Protein AF-A0A382P9T2-F1 (afdb_monomer)

Radius of gyration: 14.07 Å; Cα contacts (8 Å, |Δi|>4): 170; chains: 1; bounding box: 43×23×35 Å

Secondary structure (DSSP, 8-state):
-EEEEE-SS-HHHHHHHTHHHHTSTT-EEEEEEE-BTTB-HHHHHHHHHHHHHHHTEEEEETTTTEE---GGGGTT-SEEEEEEEETTSPPPTTGGG--TT--GGG------

Structure (mmCIF, N/CA/C/O backbone):
data_AF-A0A382P9T2-F1
#
_entry.id   AF-A0A382P9T2-F1
#
loop_
_atom_site.group_PDB
_atom_site.id
_atom_site.type_symbol
_atom_site.label_atom_id
_atom_site.label_alt_id
_atom_site.label_comp_id
_atom_site.label_asym_id
_atom_site.label_entity_id
_atom_site.label_seq_id
_atom_site.pdbx_PDB_ins_code
_atom_site.Cartn_x
_atom_site.Cartn_y
_atom_site.Cartn_z
_atom_site.occupancy
_atom_site.B_iso_or_equiv
_atom_site.auth_seq_id
_atom_site.auth_comp_id
_atom_site.auth_asym_id
_atom_site.auth_atom_id
_atom_site.pdbx_PDB_model_num
ATOM 1 N N . ASP A 1 1 ? -14.445 8.584 3.574 1.00 84.31 1 ASP A N 1
ATOM 2 C CA . ASP A 1 1 ? -13.707 9.397 2.582 1.00 84.31 1 ASP A CA 1
ATOM 3 C C . ASP A 1 1 ? -12.806 8.521 1.730 1.00 84.31 1 ASP A C 1
ATOM 5 O O . ASP A 1 1 ? -12.325 7.506 2.222 1.00 84.31 1 ASP A O 1
ATOM 9 N N . LEU A 1 2 ? -12.580 8.903 0.473 1.00 90.88 2 LEU A N 1
ATOM 10 C CA . LEU A 1 2 ? -11.547 8.309 -0.378 1.00 90.88 2 LEU A CA 1
ATOM 11 C C . LEU A 1 2 ? -10.451 9.350 -0.610 1.00 90.88 2 LEU A C 1
ATOM 13 O O . LEU A 1 2 ? -10.740 10.455 -1.064 1.00 90.88 2 LEU A O 1
ATOM 17 N N . VAL A 1 3 ? -9.206 8.991 -0.307 1.00 94.12 3 VAL A N 1
ATOM 18 C CA . VAL A 1 3 ? -8.024 9.833 -0.515 1.00 94.12 3 VAL A CA 1
ATOM 19 C C . VAL A 1 3 ? -7.166 9.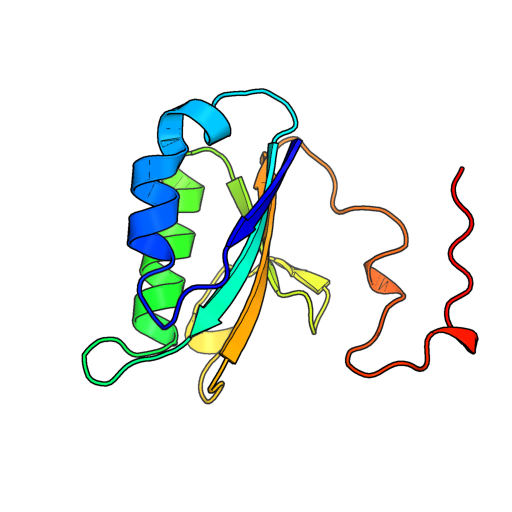206 -1.609 1.00 94.12 3 VAL A C 1
ATOM 21 O O . VAL A 1 3 ? -6.763 8.054 -1.475 1.00 94.12 3 VAL A O 1
ATOM 24 N N . LYS A 1 4 ? -6.873 9.950 -2.681 1.00 96.00 4 LYS A N 1
ATOM 25 C CA . LYS A 1 4 ? -5.880 9.543 -3.686 1.00 96.00 4 LYS A CA 1
ATOM 26 C C . LYS A 1 4 ? -4.524 10.150 -3.332 1.00 96.00 4 LYS A C 1
ATOM 28 O O . LYS A 1 4 ? -4.432 11.359 -3.138 1.00 96.00 4 LYS A O 1
ATOM 33 N N . ILE A 1 5 ? -3.497 9.312 -3.266 1.00 96.00 5 ILE A N 1
ATOM 34 C CA . ILE A 1 5 ? -2.097 9.699 -3.106 1.00 96.00 5 ILE A CA 1
ATOM 35 C C . ILE A 1 5 ? -1.390 9.346 -4.410 1.00 96.00 5 ILE A C 1
ATOM 37 O O . ILE A 1 5 ? -1.394 8.194 -4.834 1.00 96.00 5 ILE A O 1
ATOM 41 N N . ASP A 1 6 ? -0.833 10.365 -5.044 1.00 95.06 6 ASP A N 1
ATOM 42 C CA . ASP A 1 6 ? -0.119 10.280 -6.311 1.00 95.06 6 ASP A CA 1
ATOM 43 C C . ASP A 1 6 ? 1.028 11.285 -6.221 1.00 95.06 6 ASP A C 1
ATOM 45 O O . ASP A 1 6 ? 0.835 12.497 -6.353 1.00 95.06 6 ASP A O 1
ATOM 49 N N . VAL A 1 7 ? 2.171 10.779 -5.768 1.00 90.69 7 VAL A N 1
ATOM 50 C CA . VAL A 1 7 ? 3.387 11.543 -5.495 1.00 90.69 7 VAL A CA 1
ATOM 51 C C . VAL A 1 7 ? 4.574 10.680 -5.893 1.00 90.69 7 VAL A C 1
ATOM 53 O O . VAL A 1 7 ? 4.553 9.480 -5.679 1.00 90.69 7 VAL A O 1
ATOM 56 N N . GLU A 1 8 ? 5.617 11.273 -6.454 1.00 90.50 8 GLU A N 1
ATOM 57 C CA . GLU A 1 8 ? 6.719 10.529 -7.077 1.00 90.50 8 GLU A CA 1
ATOM 58 C C . GLU A 1 8 ? 7.739 10.018 -6.032 1.00 90.50 8 GLU A C 1
ATOM 60 O O . GLU A 1 8 ? 8.804 10.611 -5.843 1.00 90.50 8 GLU A O 1
ATOM 65 N N . GLY A 1 9 ? 7.416 8.938 -5.304 1.00 84.81 9 GLY A N 1
ATOM 66 C CA . GLY A 1 9 ? 8.354 8.247 -4.400 1.00 84.81 9 GLY A CA 1
ATOM 67 C C . GLY A 1 9 ? 8.404 8.771 -2.956 1.00 84.81 9 GLY A C 1
ATOM 68 O O . GLY A 1 9 ? 9.353 8.488 -2.221 1.00 84.81 9 GLY A O 1
ATOM 69 N N . VAL A 1 10 ? 7.405 9.555 -2.534 1.00 89.69 10 VAL A N 1
ATOM 70 C CA . VAL A 1 10 ? 7.257 10.077 -1.155 1.00 89.69 10 VAL A CA 1
ATOM 71 C C . VAL A 1 10 ? 5.915 9.705 -0.506 1.00 89.69 10 VAL A C 1
ATOM 73 O O . VAL A 1 10 ? 5.462 10.346 0.444 1.00 89.69 10 VAL A O 1
ATOM 76 N N . GLU A 1 11 ? 5.277 8.649 -0.999 1.00 95.19 11 GLU A N 1
ATOM 77 C CA . GLU A 1 11 ? 3.945 8.171 -0.622 1.00 95.19 11 GLU A CA 1
ATOM 78 C C . GLU A 1 11 ? 3.861 7.854 0.872 1.00 95.19 11 GLU A C 1
ATOM 80 O O . GLU A 1 11 ? 2.918 8.276 1.544 1.00 95.19 11 GLU A O 1
ATOM 85 N N . HIS A 1 12 ? 4.879 7.183 1.422 1.00 92.31 12 HIS A N 1
ATOM 86 C CA . HIS A 1 12 ? 4.959 6.909 2.856 1.00 92.31 12 HIS A CA 1
ATOM 87 C C . HIS A 1 12 ? 4.914 8.195 3.703 1.00 92.31 12 HIS A C 1
ATOM 89 O O . HIS A 1 12 ? 4.174 8.261 4.682 1.00 92.31 12 HIS A O 1
ATOM 95 N N . SER A 1 13 ? 5.627 9.253 3.305 1.00 92.25 13 SER A N 1
ATOM 96 C CA . SER A 1 13 ? 5.619 10.532 4.030 1.00 92.25 13 SER A CA 1
ATOM 97 C C . SER A 1 13 ? 4.236 11.194 4.020 1.00 92.25 13 SER A C 1
ATOM 99 O O . SE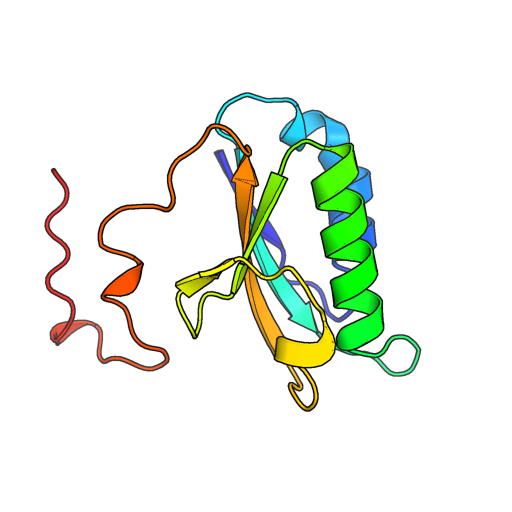R A 1 13 ? 3.820 11.796 5.012 1.00 92.25 13 SER A O 1
ATOM 101 N N . VAL A 1 14 ? 3.495 11.064 2.914 1.00 95.44 14 VAL A N 1
ATOM 102 C CA . VAL A 1 14 ? 2.110 11.552 2.821 1.00 95.44 14 VAL A CA 1
ATOM 103 C C . VAL A 1 14 ? 1.189 10.756 3.748 1.00 95.44 14 VAL A C 1
ATOM 105 O O . VAL A 1 14 ? 0.339 11.345 4.422 1.00 95.44 14 VAL A O 1
ATOM 108 N N . LEU A 1 15 ? 1.369 9.435 3.833 1.00 95.44 15 LEU A N 1
ATOM 109 C CA . LEU A 1 15 ? 0.610 8.577 4.746 1.00 95.44 15 LEU A CA 1
ATOM 110 C C . LEU A 1 15 ? 0.872 8.925 6.217 1.00 95.44 15 LEU A C 1
ATOM 112 O O . LEU A 1 15 ? -0.082 9.078 6.983 1.00 95.44 15 LEU A O 1
ATOM 116 N N . GLU A 1 16 ? 2.129 9.156 6.602 1.00 93.69 16 GLU A N 1
ATOM 117 C CA . GLU A 1 16 ? 2.494 9.626 7.948 1.00 93.69 16 GLU A CA 1
ATOM 118 C C . GLU A 1 16 ? 1.759 10.929 8.308 1.00 93.69 16 GLU A C 1
ATOM 120 O O . GLU A 1 16 ? 1.082 11.022 9.341 1.00 93.69 16 GLU A O 1
ATOM 125 N N . GLY A 1 17 ? 1.776 11.912 7.401 1.00 93.44 17 GLY A N 1
ATOM 126 C CA . GLY A 1 17 ? 1.032 13.168 7.559 1.00 93.44 17 GLY A CA 1
ATOM 127 C C . GLY A 1 17 ? -0.494 12.995 7.596 1.00 93.44 17 GLY A C 1
ATOM 128 O O . GLY A 1 17 ? -1.206 13.817 8.179 1.00 93.44 17 GLY A O 1
ATOM 129 N N . SER A 1 18 ? -1.009 11.897 7.039 1.00 91.94 18 SER A N 1
ATOM 130 C CA . SER A 1 18 ? -2.442 11.592 6.943 1.00 91.94 18 SER A CA 1
ATOM 131 C C . SER A 1 18 ? -3.014 10.889 8.179 1.00 91.94 18 SER A C 1
ATOM 133 O O . SER A 1 18 ? -4.212 10.600 8.222 1.00 91.94 18 SER A O 1
ATOM 135 N N . SER A 1 19 ? -2.213 10.674 9.228 1.00 84.06 19 SER A N 1
ATOM 136 C CA . SER A 1 19 ? -2.597 9.943 10.447 1.00 84.06 19 SER A CA 1
ATOM 137 C C . SER A 1 19 ? -3.919 10.403 11.085 1.00 84.06 19 SER A C 1
ATOM 139 O O . SER A 1 19 ? -4.694 9.592 11.590 1.00 84.06 19 SER A O 1
ATOM 141 N N . ARG A 1 20 ? -4.231 11.709 11.070 1.00 86.56 20 ARG A N 1
ATOM 142 C CA . ARG A 1 20 ? -5.512 12.218 11.612 1.00 86.56 20 ARG A CA 1
ATOM 143 C C . ARG A 1 20 ? -6.719 11.804 10.767 1.00 86.56 20 ARG A C 1
ATOM 145 O O . ARG A 1 20 ? -7.786 11.564 11.322 1.00 86.56 20 ARG A O 1
ATOM 152 N N . ILE A 1 21 ? -6.557 11.744 9.446 1.00 88.00 21 ILE A N 1
ATOM 153 C CA . ILE A 1 21 ? -7.605 11.334 8.501 1.00 88.00 21 ILE A CA 1
ATOM 154 C C . ILE A 1 21 ? -7.776 9.812 8.540 1.00 88.00 21 ILE A C 1
ATOM 156 O O . ILE A 1 21 ? -8.907 9.332 8.534 1.00 88.00 21 ILE A O 1
ATOM 160 N N . ALA A 1 22 ? -6.677 9.065 8.681 1.00 88.94 22 ALA A N 1
ATOM 161 C CA . ALA A 1 22 ? -6.696 7.610 8.829 1.00 88.94 22 ALA A CA 1
ATOM 162 C C . ALA A 1 22 ? -7.509 7.142 10.052 1.00 88.94 22 ALA A C 1
ATOM 164 O O . ALA A 1 22 ? -8.171 6.114 9.993 1.00 88.94 22 ALA A O 1
ATOM 165 N N . LYS A 1 23 ? -7.530 7.9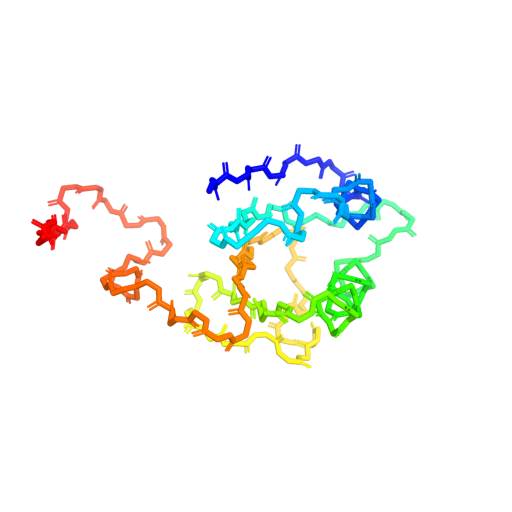30 11.138 1.00 85.56 23 LYS A N 1
ATOM 166 C CA . LYS A 1 23 ? -8.332 7.647 12.346 1.00 85.56 23 LYS A CA 1
ATOM 167 C C . LYS A 1 23 ? -9.842 7.835 12.167 1.00 85.56 23 LYS A C 1
ATOM 169 O O . LYS A 1 23 ? -10.604 7.442 13.049 1.00 85.56 23 LYS A O 1
ATOM 174 N N . LYS A 1 24 ? -10.297 8.465 11.081 1.00 83.50 24 LYS A N 1
ATOM 175 C CA . LYS A 1 24 ? -11.731 8.563 10.786 1.00 83.50 24 LYS A CA 1
ATOM 176 C C . LYS A 1 24 ? -12.217 7.218 10.247 1.00 83.50 24 LYS A C 1
ATOM 178 O O . LYS A 1 24 ? -11.658 6.700 9.282 1.00 83.50 24 LYS A O 1
ATOM 183 N N . LEU A 1 25 ? -13.277 6.678 10.849 1.00 76.94 25 LEU A N 1
ATOM 184 C CA . LEU A 1 25 ? -13.911 5.449 10.373 1.00 76.94 25 LEU A CA 1
ATOM 185 C C . LEU A 1 25 ? -14.335 5.597 8.901 1.00 76.94 25 LEU A C 1
ATOM 187 O O . LEU A 1 25 ? -14.943 6.598 8.520 1.00 76.94 25 LEU A O 1
ATOM 191 N N . GLY A 1 26 ? -14.009 4.595 8.082 1.00 82.50 26 GLY A N 1
ATOM 192 C CA . GLY A 1 26 ? -14.388 4.533 6.668 1.00 82.50 26 GLY A CA 1
ATOM 193 C C . GLY A 1 26 ? -13.492 5.315 5.697 1.00 82.50 26 GLY A C 1
ATOM 194 O O . GLY A 1 26 ? -13.859 5.460 4.527 1.00 82.50 26 GLY A O 1
ATOM 195 N N . THR A 1 27 ? -12.339 5.832 6.134 1.00 92.81 27 THR A N 1
ATOM 196 C CA . THR A 1 27 ? -11.314 6.362 5.219 1.00 92.81 27 THR A CA 1
ATOM 197 C C . THR A 1 27 ? -10.666 5.229 4.423 1.00 92.81 27 THR A C 1
ATOM 199 O O . THR A 1 27 ? -10.245 4.225 4.991 1.00 92.81 27 THR A O 1
ATOM 202 N N . LYS A 1 28 ? -10.544 5.415 3.107 1.00 95.25 28 LYS A N 1
ATOM 203 C CA . LYS A 1 28 ? -9.796 4.540 2.196 1.00 95.25 28 LYS A CA 1
ATOM 204 C C . LYS A 1 28 ? -8.715 5.352 1.492 1.00 95.25 28 LYS A C 1
ATOM 206 O O . LYS A 1 28 ? -8.956 6.513 1.155 1.00 95.25 28 LYS A O 1
ATOM 211 N N . PHE A 1 29 ? -7.558 4.747 1.243 1.00 97.12 29 PHE A N 1
ATOM 212 C CA . PHE A 1 29 ? -6.478 5.375 0.480 1.00 97.12 29 PHE A CA 1
ATOM 213 C C . PHE A 1 29 ? -6.236 4.609 -0.814 1.00 97.12 29 PHE A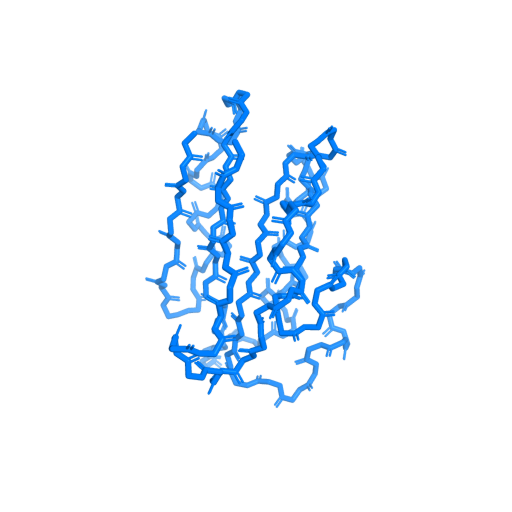 C 1
ATOM 215 O O . PHE A 1 29 ? -6.028 3.402 -0.787 1.00 97.12 29 PHE A O 1
ATOM 222 N N . LEU A 1 30 ? -6.243 5.314 -1.939 1.00 97.31 30 LEU A N 1
ATOM 223 C CA . LEU A 1 30 ? -5.743 4.817 -3.213 1.00 97.31 30 LEU A CA 1
ATOM 224 C C . LEU A 1 30 ? -4.357 5.422 -3.426 1.00 97.31 30 LEU A C 1
ATOM 226 O O . LEU A 1 30 ? -4.248 6.636 -3.573 1.00 97.31 30 LEU A O 1
ATOM 230 N N . VAL A 1 31 ? -3.318 4.597 -3.416 1.00 97.56 31 VAL A N 1
ATOM 231 C CA . VAL A 1 31 ? -1.922 5.045 -3.482 1.00 97.56 31 VAL A CA 1
ATOM 232 C C . VAL A 1 31 ? -1.303 4.535 -4.776 1.00 97.56 31 VAL A C 1
ATOM 234 O O . VAL A 1 31 ? -1.254 3.322 -4.979 1.00 97.56 31 VAL A O 1
ATOM 237 N N . GLU A 1 32 ? -0.841 5.431 -5.648 1.00 96.69 32 GLU A N 1
ATOM 238 C CA . GLU A 1 32 ? 0.097 5.059 -6.709 1.00 96.69 32 GLU A CA 1
ATOM 239 C C . GLU A 1 32 ? 1.508 5.116 -6.132 1.00 96.69 32 GLU A C 1
ATOM 241 O O . GLU A 1 32 ? 1.954 6.169 -5.693 1.00 96.69 32 GLU A O 1
ATOM 246 N N . VAL A 1 33 ? 2.161 3.959 -6.064 1.00 96.06 33 VAL A N 1
ATOM 247 C CA . VAL A 1 33 ? 3.477 3.785 -5.456 1.00 96.06 33 VAL A CA 1
ATOM 248 C C . VAL A 1 33 ? 4.534 3.788 -6.550 1.00 96.06 33 VAL A C 1
ATOM 250 O O . VAL A 1 33 ? 4.457 2.985 -7.486 1.00 96.06 33 VAL A O 1
ATOM 253 N N . HIS A 1 34 ? 5.545 4.631 -6.382 1.00 92.88 34 HIS A N 1
ATOM 254 C CA . HIS A 1 34 ? 6.687 4.791 -7.268 1.00 92.88 34 HIS A CA 1
ATOM 255 C C . HIS A 1 34 ? 7.999 4.415 -6.568 1.00 92.88 34 HIS A C 1
ATOM 257 O O . HIS A 1 34 ? 8.139 4.492 -5.344 1.00 92.88 34 HIS A O 1
ATOM 263 N N . SER A 1 35 ? 8.989 4.009 -7.361 1.00 90.25 35 SER A N 1
ATOM 264 C CA . SER A 1 35 ? 10.397 4.083 -6.960 1.00 90.25 35 SER A CA 1
ATOM 265 C C . SER A 1 35 ? 10.981 5.444 -7.328 1.00 90.25 35 SER A C 1
ATOM 267 O O . SER A 1 35 ? 10.581 6.026 -8.334 1.00 90.25 35 SER A O 1
ATOM 269 N N . CYS A 1 36 ? 11.999 5.890 -6.602 1.00 84.81 36 CYS A N 1
ATOM 270 C CA . CYS A 1 36 ? 12.835 7.024 -6.990 1.00 84.81 36 CYS A CA 1
ATOM 271 C C . CYS A 1 36 ? 14.322 6.680 -6.818 1.00 84.81 36 CYS A C 1
ATOM 273 O O . CYS A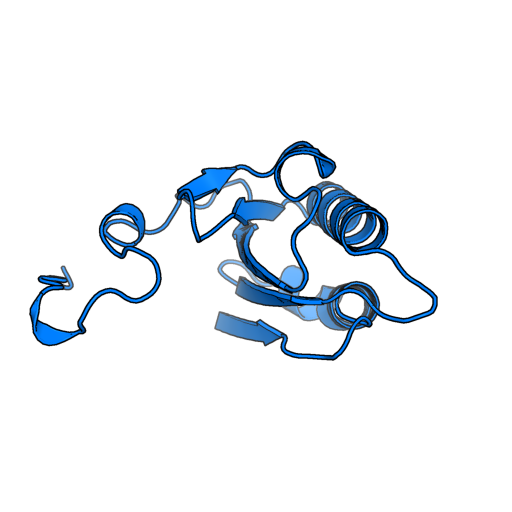 1 36 ? 14.666 5.599 -6.336 1.00 84.81 36 CYS A O 1
ATOM 275 N N . ASP A 1 37 ? 15.212 7.602 -7.194 1.00 85.25 37 ASP A N 1
ATOM 276 C CA . ASP A 1 37 ? 16.668 7.386 -7.176 1.00 85.25 37 ASP A CA 1
ATOM 277 C C . ASP A 1 37 ? 17.215 6.943 -5.808 1.00 85.25 37 ASP A C 1
ATOM 279 O O . ASP A 1 37 ? 18.244 6.274 -5.731 1.00 85.25 37 ASP A O 1
ATOM 283 N N . SER A 1 38 ? 16.534 7.317 -4.721 1.00 87.56 38 SER A N 1
ATOM 284 C CA . SER A 1 38 ? 16.946 7.042 -3.341 1.00 87.56 38 SER A CA 1
ATOM 285 C C . SER A 1 38 ? 16.064 6.031 -2.605 1.00 87.56 38 SER A C 1
ATOM 287 O O . SER A 1 38 ? 16.336 5.739 -1.439 1.00 87.56 38 SER A O 1
ATOM 289 N N . LEU A 1 39 ? 15.012 5.511 -3.245 1.00 89.69 39 LEU A N 1
ATOM 290 C CA . LEU A 1 39 ? 14.063 4.590 -2.626 1.00 89.69 39 LEU A CA 1
ATOM 291 C C . LEU A 1 39 ? 13.541 3.596 -3.660 1.00 89.69 39 LEU A C 1
ATOM 293 O O . LEU A 1 39 ? 12.786 3.948 -4.570 1.00 89.69 39 LEU A O 1
ATOM 297 N N . SER A 1 40 ? 13.910 2.329 -3.498 1.00 93.25 40 SER A N 1
ATOM 298 C CA . SER A 1 40 ? 13.365 1.277 -4.345 1.00 93.25 40 SER A CA 1
ATOM 299 C C . SER A 1 40 ? 11.868 1.098 -4.100 1.00 93.25 40 SER A C 1
ATOM 301 O O . SER A 1 40 ? 11.336 1.381 -3.023 1.00 93.25 40 SER A O 1
ATOM 303 N N . ILE A 1 41 ? 11.185 0.542 -5.100 1.00 93.88 41 ILE A N 1
ATOM 304 C CA . ILE A 1 41 ? 9.759 0.236 -4.994 1.00 93.88 41 ILE A CA 1
ATOM 305 C C . ILE A 1 41 ? 9.471 -0.699 -3.809 1.00 93.88 41 ILE A C 1
ATOM 307 O O . ILE A 1 41 ? 8.459 -0.548 -3.129 1.00 93.88 41 ILE A O 1
ATOM 311 N N . MET A 1 42 ? 10.382 -1.636 -3.525 1.00 95.69 42 MET A N 1
ATOM 312 C CA . MET A 1 42 ? 10.255 -2.590 -2.424 1.00 95.69 42 MET A CA 1
ATOM 313 C C . MET A 1 42 ? 10.406 -1.900 -1.072 1.00 95.69 42 MET A C 1
ATOM 315 O O . MET A 1 42 ? 9.568 -2.101 -0.202 1.00 95.69 42 MET A O 1
ATOM 319 N N . GLU A 1 43 ? 11.403 -1.030 -0.911 1.00 94.88 43 GLU A N 1
ATOM 320 C CA . GLU A 1 43 ? 11.580 -0.267 0.329 1.00 94.88 43 GLU A CA 1
ATOM 321 C C . GLU A 1 43 ? 10.403 0.674 0.598 1.00 94.88 43 GLU A C 1
ATOM 323 O O . GLU A 1 43 ? 9.964 0.798 1.740 1.00 94.88 43 GLU A O 1
ATOM 328 N N . ASN A 1 44 ? 9.863 1.323 -0.439 1.00 95.00 44 ASN A N 1
ATOM 329 C CA . ASN A 1 44 ? 8.666 2.153 -0.302 1.00 95.00 44 ASN A CA 1
ATOM 330 C C . ASN A 1 44 ? 7.458 1.310 0.132 1.00 95.00 44 ASN A C 1
ATOM 332 O O . ASN A 1 44 ? 6.735 1.658 1.063 1.00 95.00 44 ASN A O 1
ATOM 336 N N . THR A 1 45 ? 7.299 0.144 -0.494 1.00 96.75 45 THR A N 1
ATOM 337 C CA . THR A 1 45 ? 6.247 -0.817 -0.159 1.00 96.75 45 THR A CA 1
ATOM 338 C C . THR A 1 45 ? 6.333 -1.261 1.296 1.00 96.75 45 THR A C 1
ATOM 340 O O . THR A 1 45 ? 5.332 -1.177 1.997 1.00 96.75 45 THR A O 1
ATOM 343 N N . GLU A 1 46 ? 7.507 -1.668 1.782 1.00 96.94 46 GLU A N 1
ATOM 344 C CA . GLU A 1 46 ? 7.681 -2.081 3.182 1.00 96.94 46 GLU A CA 1
ATOM 345 C C . GLU A 1 46 ? 7.293 -0.965 4.157 1.00 96.94 46 GLU A C 1
ATOM 347 O O . GLU A 1 46 ? 6.541 -1.200 5.101 1.00 96.94 46 GLU A O 1
ATOM 352 N N . LYS A 1 47 ? 7.697 0.280 3.879 1.00 96.19 47 LYS A N 1
ATOM 353 C CA . LYS A 1 47 ? 7.297 1.436 4.696 1.00 96.19 47 LYS A CA 1
ATOM 354 C C . LYS A 1 47 ? 5.780 1.649 4.713 1.00 96.19 47 LYS A C 1
ATOM 356 O O . LYS A 1 47 ? 5.216 2.004 5.749 1.00 96.19 47 LYS A O 1
ATOM 361 N N . ILE A 1 48 ? 5.102 1.437 3.584 1.00 97.06 48 ILE A N 1
ATOM 362 C CA . ILE A 1 48 ? 3.636 1.507 3.505 1.00 97.06 48 ILE A CA 1
ATOM 363 C C . ILE A 1 48 ? 2.995 0.360 4.299 1.00 97.06 48 ILE A C 1
ATOM 365 O O . ILE A 1 48 ? 2.032 0.594 5.030 1.00 97.06 48 ILE A O 1
ATOM 369 N N . LEU A 1 49 ? 3.521 -0.864 4.199 1.00 97.56 49 LEU A N 1
ATOM 370 C CA . LEU A 1 49 ? 3.021 -2.018 4.954 1.00 97.56 49 LEU A CA 1
ATOM 371 C C . LEU A 1 49 ? 3.200 -1.827 6.463 1.00 97.56 49 LEU A C 1
ATOM 373 O O . LEU A 1 49 ? 2.289 -2.124 7.235 1.00 97.56 49 LEU A O 1
ATOM 377 N N . ASP A 1 50 ? 4.331 -1.277 6.895 1.00 96.75 50 ASP A N 1
ATOM 378 C CA . ASP A 1 50 ? 4.568 -0.940 8.298 1.00 96.75 50 ASP A CA 1
ATOM 379 C C . ASP A 1 50 ? 3.608 0.142 8.795 1.00 96.75 50 ASP A C 1
ATOM 381 O O . ASP A 1 50 ? 3.005 -0.008 9.863 1.00 96.75 50 ASP A O 1
ATOM 385 N N . TRP A 1 51 ? 3.363 1.177 7.988 1.00 96.38 51 TRP A N 1
ATOM 386 C CA . TRP A 1 51 ? 2.337 2.174 8.292 1.00 96.38 51 TRP A CA 1
ATOM 387 C C . TRP A 1 51 ? 0.947 1.539 8.435 1.00 96.38 51 TRP A C 1
ATOM 389 O O . TRP A 1 51 ? 0.200 1.874 9.361 1.00 96.38 51 TRP A O 1
ATOM 399 N N . CYS A 1 52 ? 0.606 0.583 7.566 1.00 96.44 52 CYS A N 1
ATOM 400 C CA . CYS A 1 52 ? -0.666 -0.133 7.626 1.00 96.44 52 CYS A CA 1
ATOM 401 C C . CYS A 1 52 ? -0.823 -0.910 8.940 1.00 96.44 52 CYS A C 1
ATOM 403 O O . CYS A 1 52 ? -1.860 -0.790 9.598 1.00 96.44 52 CYS A O 1
ATOM 405 N N . LYS A 1 53 ? 0.225 -1.625 9.379 1.00 95.06 53 LYS A N 1
ATOM 406 C CA . LYS A 1 53 ? 0.237 -2.352 10.662 1.00 95.06 53 LYS A CA 1
ATOM 407 C C . LYS A 1 53 ? -0.039 -1.416 11.842 1.00 95.06 53 LYS A C 1
ATOM 409 O O . LYS A 1 53 ? -0.851 -1.744 12.704 1.00 95.06 53 LYS A O 1
ATOM 414 N N . VAL A 1 54 ? 0.592 -0.240 11.866 1.00 94.31 54 VAL A N 1
ATOM 415 C CA . VAL A 1 54 ? 0.428 0.749 12.949 1.00 94.31 54 VAL A CA 1
ATOM 416 C C . VAL A 1 54 ? -0.973 1.374 12.958 1.00 94.31 54 VAL A C 1
ATOM 418 O O . VAL A 1 54 ? -1.506 1.675 14.027 1.00 94.31 54 VAL A O 1
ATOM 421 N N . ASN A 1 55 ? -1.597 1.546 11.790 1.00 93.50 55 ASN A N 1
ATOM 422 C CA . ASN A 1 55 ? -2.871 2.258 11.653 1.00 93.50 55 ASN A CA 1
ATOM 423 C C . ASN A 1 55 ? -4.101 1.345 11.521 1.00 93.50 55 ASN A C 1
ATOM 425 O O . ASN A 1 55 ? -5.205 1.857 11.355 1.00 93.50 55 ASN A O 1
ATOM 429 N N . ASN A 1 56 ? -3.945 0.022 11.651 1.00 94.88 56 ASN A N 1
ATOM 430 C CA . ASN A 1 56 ? -5.005 -0.974 11.425 1.00 94.88 56 ASN A CA 1
ATOM 431 C C . ASN A 1 56 ? -5.565 -0.954 9.993 1.00 94.88 56 ASN A C 1
ATOM 433 O O . ASN A 1 56 ? -6.773 -1.077 9.792 1.00 94.88 56 ASN A O 1
ATOM 437 N N . PHE A 1 57 ? -4.690 -0.811 9.002 1.00 96.56 57 PHE A N 1
ATOM 438 C CA . PHE A 1 57 ? -5.038 -0.919 7.588 1.00 96.56 57 PHE A CA 1
ATOM 439 C C . PHE A 1 57 ? -4.521 -2.230 6.988 1.00 96.56 57 PHE A C 1
ATOM 441 O O . PHE A 1 57 ? -3.541 -2.803 7.459 1.00 96.56 57 PHE A O 1
ATOM 448 N N . ILE A 1 58 ? -5.184 -2.671 5.924 1.00 97.31 58 ILE A N 1
ATOM 449 C CA . ILE A 1 58 ? -4.760 -3.746 5.030 1.00 97.31 58 ILE A CA 1
ATOM 450 C C . ILE A 1 58 ? -4.461 -3.120 3.669 1.00 97.31 58 ILE A C 1
ATOM 452 O O . ILE A 1 58 ? -5.241 -2.296 3.183 1.00 97.31 58 ILE A O 1
ATOM 456 N N . ALA A 1 59 ? -3.346 -3.515 3.055 1.00 98.00 59 ALA A N 1
ATOM 457 C CA . ALA A 1 59 ? -2.952 -3.077 1.723 1.00 98.00 59 ALA A CA 1
ATOM 458 C C . ALA A 1 59 ? -3.355 -4.119 0.674 1.00 98.00 59 ALA A C 1
ATOM 460 O O . ALA A 1 59 ? -2.919 -5.263 0.739 1.00 98.00 59 ALA A O 1
ATOM 461 N N . TYR A 1 60 ? -4.145 -3.723 -0.320 1.00 97.75 60 TYR A N 1
ATOM 462 C CA . TYR A 1 60 ? -4.517 -4.577 -1.447 1.00 97.75 60 TYR A CA 1
ATOM 463 C C . TYR A 1 60 ? -3.806 -4.143 -2.721 1.00 97.75 60 TYR A C 1
ATOM 465 O O . TYR A 1 60 ? -3.953 -3.001 -3.165 1.00 97.75 60 TYR A O 1
ATOM 473 N N . TYR A 1 61 ? -3.087 -5.074 -3.345 1.00 96.25 61 TYR A N 1
ATOM 474 C CA . TYR A 1 61 ? -2.487 -4.869 -4.654 1.00 96.25 61 TYR A CA 1
ATOM 475 C C . TYR A 1 61 ? -3.555 -4.947 -5.744 1.00 96.25 61 TYR A C 1
ATOM 477 O O . TYR A 1 61 ? -4.063 -6.020 -6.063 1.00 96.25 61 TYR A O 1
ATOM 485 N N . LEU A 1 62 ? -3.886 -3.805 -6.351 1.00 94.31 62 LEU A N 1
ATOM 486 C CA . LEU A 1 62 ? -5.056 -3.707 -7.225 1.00 94.31 62 LEU A CA 1
ATOM 487 C C . LEU A 1 62 ? -4.944 -4.445 -8.557 1.00 94.31 62 LEU A C 1
ATOM 489 O O . LEU A 1 62 ? -5.972 -4.768 -9.129 1.00 94.31 62 LEU A O 1
ATOM 493 N N . ARG A 1 63 ? -3.739 -4.732 -9.062 1.00 91.75 63 ARG A N 1
ATOM 494 C CA . ARG A 1 63 ? -3.607 -5.499 -10.314 1.00 91.75 63 ARG A CA 1
ATOM 495 C C . ARG A 1 63 ? -4.070 -6.946 -10.143 1.00 91.75 63 ARG A C 1
ATOM 497 O O . ARG A 1 63 ? -4.598 -7.527 -11.083 1.00 91.75 63 ARG A O 1
ATOM 504 N N . GLU A 1 64 ? -3.791 -7.530 -8.981 1.00 92.44 64 GLU A N 1
ATOM 505 C CA . GLU A 1 64 ? -4.042 -8.949 -8.703 1.00 92.44 64 GLU A CA 1
ATOM 506 C C . GLU A 1 64 ? -5.176 -9.158 -7.693 1.00 92.44 64 GLU A C 1
ATOM 508 O O . GLU A 1 64 ? -5.604 -10.285 -7.479 1.00 92.44 64 GLU A O 1
ATOM 513 N N . HIS A 1 65 ? -5.697 -8.076 -7.106 1.00 93.25 65 HIS A N 1
ATOM 514 C CA . HIS A 1 65 ? -6.754 -8.080 -6.090 1.00 93.25 65 HIS A CA 1
ATOM 515 C C . HIS A 1 65 ? -6.436 -8.966 -4.879 1.00 93.25 65 HIS A C 1
ATOM 517 O O . HIS A 1 65 ? -7.327 -9.559 -4.272 1.00 93.25 65 HIS A O 1
ATOM 523 N N . ILE A 1 66 ? -5.156 -9.032 -4.516 1.00 94.75 66 ILE A N 1
ATOM 524 C CA . ILE A 1 66 ? -4.659 -9.779 -3.360 1.00 94.75 66 ILE A CA 1
ATOM 525 C C . ILE A 1 66 ? -4.206 -8.824 -2.263 1.00 94.75 66 ILE A C 1
ATOM 527 O O . ILE A 1 66 ? -3.777 -7.699 -2.534 1.00 94.75 66 ILE A O 1
ATOM 531 N N . GLU A 1 67 ? -4.277 -9.285 -1.020 1.00 96.56 67 GLU A N 1
ATOM 532 C CA . GLU A 1 67 ? -3.603 -8.615 0.084 1.00 96.56 67 GLU A CA 1
ATOM 533 C C . GLU A 1 67 ? -2.086 -8.667 -0.136 1.00 96.56 67 GLU A C 1
ATOM 535 O O . GLU A 1 67 ? -1.510 -9.723 -0.411 1.00 96.56 67 GLU A O 1
ATOM 540 N N . LEU A 1 68 ? -1.440 -7.511 -0.033 1.00 97.12 68 LEU A N 1
ATOM 541 C CA . LEU A 1 68 ? -0.002 -7.385 -0.154 1.00 97.12 68 LEU A CA 1
ATOM 542 C C . LEU A 1 68 ? 0.626 -7.527 1.233 1.00 97.12 68 LEU A C 1
ATOM 544 O O . LEU A 1 68 ? 0.621 -6.589 2.023 1.00 97.12 68 LEU A O 1
ATOM 548 N N . ILE A 1 69 ? 1.170 -8.708 1.514 1.00 94.31 69 ILE A N 1
ATOM 549 C CA . ILE A 1 69 ? 1.822 -9.025 2.797 1.00 94.31 69 ILE A CA 1
ATOM 550 C C . ILE A 1 69 ? 3.356 -9.057 2.715 1.00 94.31 69 ILE A C 1
ATOM 552 O O . ILE A 1 69 ? 4.020 -9.107 3.746 1.00 94.31 69 ILE A O 1
ATOM 556 N N . ASP A 1 70 ? 3.912 -9.053 1.500 1.00 93.12 70 ASP A N 1
ATOM 557 C CA . ASP A 1 70 ? 5.351 -9.140 1.223 1.00 93.12 70 ASP A CA 1
ATOM 558 C C . ASP A 1 70 ? 5.690 -8.263 0.006 1.00 93.12 70 ASP A C 1
ATOM 560 O O . ASP A 1 70 ? 5.101 -8.423 -1.070 1.00 93.12 70 ASP A O 1
ATOM 564 N N . SER A 1 71 ? 6.654 -7.346 0.150 1.00 94.00 71 SER A N 1
ATOM 565 C CA . SER A 1 71 ? 7.107 -6.482 -0.949 1.00 94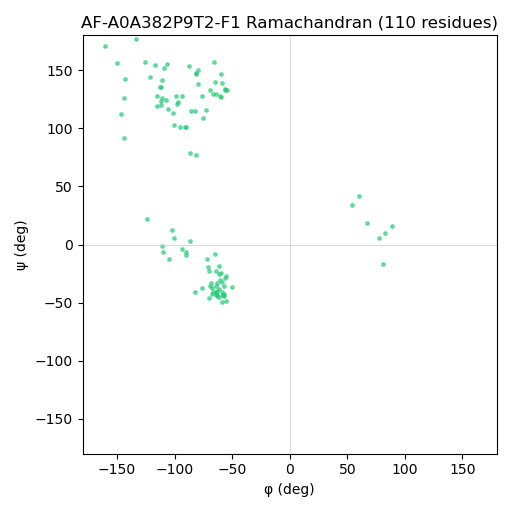.00 71 SER A CA 1
ATOM 566 C C . SER A 1 71 ? 7.710 -7.253 -2.128 1.00 94.00 71 SER A C 1
ATOM 568 O O . SER A 1 71 ? 7.747 -6.739 -3.245 1.00 94.00 71 SER A O 1
ATOM 570 N N . LYS A 1 72 ? 8.128 -8.511 -1.952 1.00 94.44 72 LYS A N 1
ATOM 571 C CA . LYS A 1 72 ? 8.628 -9.346 -3.058 1.00 94.44 72 LYS A CA 1
ATOM 572 C C . LYS A 1 72 ? 7.589 -9.587 -4.150 1.00 94.44 72 LYS A C 1
ATOM 574 O O . LYS A 1 72 ? 7.972 -9.793 -5.298 1.00 94.44 72 LYS A O 1
ATOM 579 N N . ILE A 1 73 ? 6.296 -9.518 -3.827 1.00 93.94 73 ILE A N 1
ATOM 580 C CA . ILE A 1 73 ? 5.197 -9.656 -4.799 1.00 93.94 73 ILE A CA 1
ATOM 581 C C . ILE A 1 73 ? 5.272 -8.560 -5.877 1.00 93.94 73 ILE A C 1
ATOM 583 O O . ILE 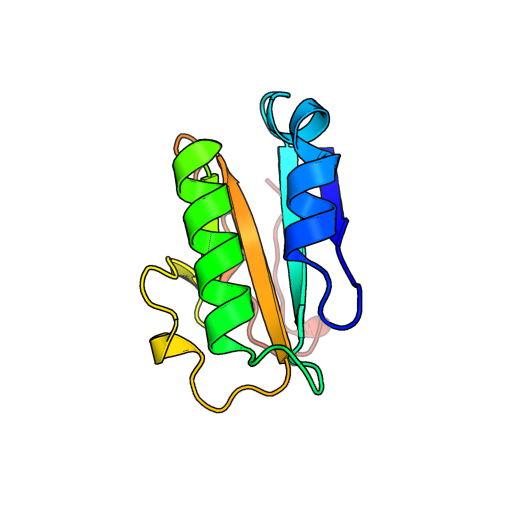A 1 73 ? 4.904 -8.786 -7.029 1.00 93.94 73 ILE A O 1
ATOM 587 N N . ILE A 1 74 ? 5.795 -7.379 -5.530 1.00 94.06 74 ILE A N 1
ATOM 588 C CA . ILE A 1 74 ? 5.935 -6.240 -6.448 1.00 94.06 74 ILE A CA 1
ATOM 589 C C . ILE A 1 74 ? 7.365 -6.063 -6.973 1.00 94.06 74 ILE A C 1
ATOM 591 O O . ILE A 1 74 ? 7.681 -5.037 -7.581 1.00 94.06 74 ILE A O 1
ATOM 595 N N . ALA A 1 75 ? 8.242 -7.049 -6.768 1.00 91.56 75 ALA A N 1
ATOM 596 C CA . ALA A 1 75 ? 9.608 -6.991 -7.269 1.00 91.56 75 ALA A CA 1
ATOM 597 C C . ALA A 1 75 ? 9.624 -6.781 -8.796 1.00 91.56 75 ALA A C 1
ATOM 599 O O . ALA A 1 75 ? 8.876 -7.410 -9.545 1.00 91.56 75 ALA A O 1
ATOM 600 N N . GLY A 1 76 ? 10.469 -5.860 -9.264 1.00 84.69 76 GLY A N 1
ATOM 601 C CA . GLY A 1 76 ? 10.577 -5.519 -10.687 1.00 84.69 76 GLY A CA 1
ATOM 602 C C . GLY A 1 76 ? 9.460 -4.620 -11.234 1.00 84.69 76 GLY A C 1
ATOM 603 O O . GLY A 1 76 ? 9.430 -4.358 -12.436 1.00 84.69 76 GLY A O 1
ATOM 604 N N . ARG A 1 77 ? 8.542 -4.120 -10.394 1.00 87.88 77 ARG A N 1
ATOM 605 C CA . ARG A 1 77 ? 7.588 -3.070 -10.790 1.00 87.88 77 ARG A CA 1
ATOM 606 C C . ARG A 1 77 ? 8.259 -1.695 -10.767 1.00 87.88 77 ARG A C 1
ATOM 608 O O . ARG A 1 77 ? 8.974 -1.380 -9.828 1.00 87.88 77 ARG A O 1
ATOM 615 N N . GLY A 1 78 ? 7.983 -0.861 -11.772 1.00 83.75 78 GLY A N 1
ATOM 616 C CA . GLY A 1 78 ? 8.363 0.561 -11.742 1.00 83.75 78 GLY A CA 1
ATOM 617 C C . GLY A 1 78 ? 7.369 1.422 -10.953 1.00 83.75 78 GLY A C 1
ATOM 618 O O . GLY A 1 78 ? 7.765 2.283 -10.178 1.00 83.75 78 GLY A O 1
ATOM 619 N N . ARG A 1 79 ? 6.071 1.142 -11.124 1.00 91.38 79 ARG A N 1
ATOM 620 C CA . ARG A 1 79 ? 4.970 1.734 -10.355 1.00 91.38 79 ARG A CA 1
ATOM 621 C C . ARG A 1 79 ? 3.796 0.772 -10.247 1.00 91.38 79 ARG A C 1
ATOM 623 O O . ARG A 1 79 ? 3.651 -0.120 -11.095 1.00 91.38 79 ARG A O 1
ATOM 630 N N . TYR A 1 80 ? 2.959 0.941 -9.233 1.00 95.06 80 TYR A N 1
ATOM 631 C CA . TYR A 1 80 ? 1.750 0.139 -9.054 1.00 95.06 80 TYR A CA 1
ATOM 632 C C . TYR A 1 80 ? 0.741 0.819 -8.121 1.00 95.06 80 TYR A C 1
ATOM 634 O O . TYR A 1 80 ? 1.052 1.824 -7.499 1.00 95.06 80 TYR A O 1
ATOM 642 N N . HIS A 1 81 ? -0.473 0.271 -8.025 1.00 96.06 81 HIS A N 1
ATOM 643 C CA . HIS A 1 81 ? -1.534 0.843 -7.198 1.00 96.06 81 HIS A CA 1
ATOM 644 C C . HIS A 1 81 ? -1.875 -0.047 -6.003 1.00 96.06 81 HIS A C 1
ATOM 646 O O . HIS A 1 81 ? -2.076 -1.259 -6.156 1.00 96.06 81 HIS A O 1
ATOM 652 N N . LEU A 1 82 ? -2.012 0.589 -4.843 1.00 97.44 82 LEU A N 1
ATOM 653 C CA . LEU A 1 82 ? -2.544 0.012 -3.617 1.00 97.44 82 LEU A CA 1
ATOM 654 C C . LEU A 1 82 ? -3.893 0.620 -3.267 1.00 97.44 82 LEU A C 1
ATOM 656 O O . LEU A 1 82 ? -4.085 1.831 -3.364 1.00 97.44 82 LEU A O 1
ATOM 660 N N . LEU A 1 83 ? -4.792 -0.220 -2.767 1.00 97.75 83 LEU A N 1
ATOM 661 C CA . LEU A 1 83 ? -5.940 0.217 -1.987 1.00 97.75 83 LEU A CA 1
ATOM 662 C C . LEU A 1 83 ? -5.692 -0.128 -0.518 1.00 97.75 83 LEU A C 1
ATOM 664 O O . LEU A 1 83 ? -5.597 -1.303 -0.171 1.00 97.75 83 LEU A O 1
ATOM 668 N N . LEU A 1 84 ? -5.615 0.887 0.338 1.00 97.44 84 LEU A N 1
ATOM 669 C CA . LEU A 1 84 ? -5.541 0.723 1.784 1.00 97.44 84 LEU A CA 1
ATOM 670 C C . LEU A 1 84 ? -6.940 0.907 2.372 1.00 97.44 84 LEU A C 1
ATOM 672 O O . LEU A 1 84 ? -7.549 1.972 2.219 1.00 97.44 84 LEU A O 1
ATOM 676 N N . ILE A 1 85 ? -7.438 -0.113 3.065 1.00 96.06 85 ILE A N 1
ATOM 677 C CA . ILE A 1 85 ? -8.707 -0.064 3.806 1.00 96.06 85 ILE A CA 1
ATOM 678 C C . ILE A 1 85 ? -8.492 -0.482 5.256 1.00 96.06 85 ILE A C 1
ATOM 680 O O . ILE A 1 85 ? -7.524 -1.175 5.556 1.00 96.06 85 ILE A O 1
ATOM 684 N N . HIS A 1 86 ? -9.380 -0.065 6.158 1.00 95.12 86 HIS A N 1
ATOM 685 C CA . HIS A 1 86 ? -9.319 -0.504 7.550 1.00 95.12 86 HIS A CA 1
ATOM 686 C C . HIS A 1 86 ? -9.437 -2.035 7.639 1.00 95.12 86 HIS A C 1
ATOM 688 O O . HIS A 1 86 ? -10.158 -2.641 6.853 1.00 95.12 86 HIS A O 1
ATOM 694 N N . LYS A 1 87 ? -8.771 -2.670 8.607 1.00 94.56 87 LYS A N 1
ATOM 695 C CA . LYS A 1 87 ? -8.741 -4.139 8.747 1.00 94.56 87 LYS A CA 1
ATOM 696 C C . LYS A 1 87 ? -10.112 -4.794 8.950 1.00 94.56 87 LYS A C 1
ATOM 698 O O . LYS A 1 87 ? -10.277 -5.972 8.659 1.00 94.56 87 LYS A O 1
ATOM 703 N N . ASP A 1 88 ? -11.069 -4.025 9.467 1.00 93.44 88 ASP A N 1
ATOM 704 C CA . ASP A 1 88 ? -12.446 -4.474 9.697 1.00 93.44 88 ASP A CA 1
ATOM 705 C C . ASP A 1 88 ? -13.357 -4.219 8.476 1.00 93.44 88 ASP A C 1
ATOM 707 O O . ASP A 1 88 ? -14.494 -4.693 8.442 1.00 93.44 88 ASP A O 1
ATOM 711 N N . ASP A 1 89 ? -12.875 -3.480 7.469 1.00 91.94 89 ASP A N 1
ATOM 712 C CA . ASP A 1 89 ? -13.591 -3.271 6.211 1.00 91.94 89 ASP A CA 1
ATOM 713 C C . ASP A 1 89 ? -13.383 -4.476 5.283 1.00 91.94 89 ASP A C 1
ATOM 715 O O . ASP A 1 89 ? -12.313 -5.082 5.214 1.00 91.94 89 ASP A O 1
ATOM 719 N N . LYS A 1 90 ? -14.410 -4.789 4.490 1.00 91.12 90 LYS A N 1
ATOM 720 C CA . LYS A 1 90 ? -14.288 -5.760 3.400 1.00 91.12 90 LYS A CA 1
ATOM 721 C C . LYS A 1 90 ? -13.667 -5.106 2.174 1.00 91.12 90 LYS A C 1
ATOM 723 O O . LYS A 1 90 ? -13.925 -3.934 1.885 1.00 91.12 90 LYS A O 1
ATOM 728 N N . TYR A 1 91 ? -12.907 -5.895 1.417 1.00 92.62 91 TYR A N 1
ATOM 729 C CA . TYR A 1 91 ? -12.509 -5.504 0.071 1.00 92.62 91 TYR A CA 1
ATOM 730 C C . TYR A 1 91 ? -13.760 -5.147 -0.758 1.00 92.62 91 TYR A C 1
ATOM 732 O O . TYR A 1 91 ? -14.738 -5.894 -0.686 1.00 92.62 91 TYR A O 1
ATOM 740 N N . PRO A 1 92 ? -13.779 -4.021 -1.500 1.00 90.00 92 PRO A N 1
ATOM 741 C CA . PRO A 1 92 ? -14.973 -3.592 -2.222 1.00 90.00 92 PRO A CA 1
ATOM 742 C C . PRO A 1 92 ? -15.452 -4.625 -3.248 1.00 90.00 92 PRO A C 1
ATOM 744 O O . PRO A 1 92 ? -14.693 -5.040 -4.129 1.00 90.00 92 PRO A O 1
ATOM 747 N N . ASP A 1 93 ? -16.729 -4.996 -3.157 1.00 87.19 93 ASP A N 1
ATOM 748 C CA . ASP A 1 93 ? -17.355 -5.925 -4.096 1.00 87.19 93 ASP A CA 1
ATOM 749 C C . ASP A 1 93 ? -17.274 -5.393 -5.533 1.00 87.19 93 ASP A C 1
ATOM 751 O O . ASP A 1 93 ? -17.460 -4.206 -5.801 1.00 87.19 93 ASP A O 1
ATOM 755 N N . GLY A 1 94 ? -16.992 -6.288 -6.481 1.00 84.69 94 GLY A N 1
ATOM 756 C CA . GLY A 1 94 ? -16.922 -5.960 -7.905 1.00 84.69 94 GLY A CA 1
ATOM 757 C C . GLY A 1 94 ? -15.603 -5.336 -8.355 1.00 84.69 94 GLY A C 1
ATOM 758 O O . GLY A 1 94 ? -15.304 -5.407 -9.543 1.00 84.69 94 GLY A O 1
ATOM 759 N N . LEU A 1 95 ? -14.768 -4.818 -7.446 1.00 86.56 95 LEU A N 1
ATOM 760 C CA . LEU A 1 95 ? -13.457 -4.278 -7.817 1.00 86.56 95 LEU A CA 1
ATOM 761 C C . LEU A 1 95 ? -12.540 -5.365 -8.393 1.00 86.56 95 LEU A C 1
ATOM 763 O O . LEU A 1 95 ? -11.797 -5.101 -9.326 1.00 86.56 95 LEU A O 1
ATOM 767 N N . ASN A 1 96 ? -12.671 -6.603 -7.910 1.00 85.88 96 ASN A N 1
ATOM 768 C CA . ASN A 1 96 ?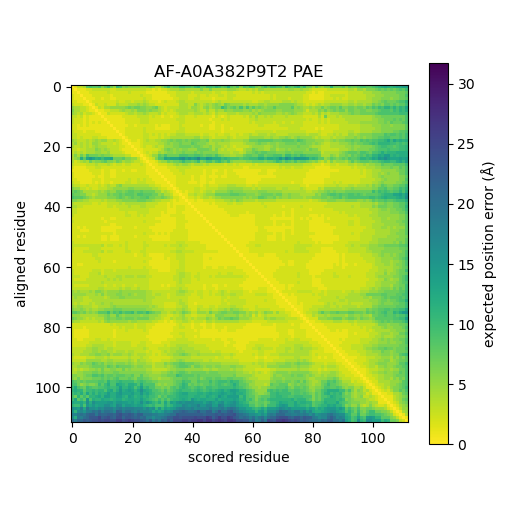 -11.965 -7.787 -8.414 1.00 85.88 96 ASN A CA 1
ATOM 769 C C . ASN A 1 96 ? -12.332 -8.199 -9.849 1.00 85.88 96 ASN A C 1
ATOM 771 O O . ASN A 1 96 ? -11.722 -9.117 -10.392 1.00 85.88 96 ASN A O 1
ATOM 775 N N . LYS A 1 97 ? -13.355 -7.568 -10.434 1.00 85.19 97 LYS A N 1
ATOM 776 C CA . LYS A 1 97 ? -13.770 -7.779 -11.823 1.00 85.19 97 LYS A CA 1
ATOM 777 C C . LYS A 1 97 ? -13.133 -6.775 -12.782 1.00 85.19 97 LYS A C 1
ATOM 779 O O . LYS A 1 97 ? -13.409 -6.861 -13.966 1.00 85.19 97 LYS A O 1
ATOM 784 N N . ILE A 1 98 ? -12.363 -5.811 -12.272 1.00 84.25 98 ILE A N 1
ATOM 785 C CA . ILE A 1 98 ? -11.746 -4.757 -13.075 1.00 84.25 98 ILE A CA 1
ATOM 786 C C . ILE A 1 98 ? -10.289 -5.120 -13.312 1.00 84.25 98 ILE A C 1
ATOM 788 O O . ILE A 1 98 ? -9.437 -4.932 -12.443 1.00 84.25 98 ILE A O 1
ATOM 792 N N . HIS A 1 99 ? -9.987 -5.606 -14.506 1.00 82.50 99 HIS A N 1
ATOM 793 C CA . HIS A 1 99 ? -8.624 -5.914 -14.894 1.00 82.50 99 HIS A CA 1
ATOM 794 C C . HIS A 1 99 ? -7.860 -4.654 -15.312 1.00 82.50 99 HIS A C 1
ATOM 796 O O . HIS A 1 99 ? -8.399 -3.674 -15.832 1.00 82.50 99 HIS A O 1
ATOM 802 N N . GLN A 1 100 ? -6.544 -4.670 -15.094 1.00 79.38 100 GLN A N 1
ATOM 803 C CA . GLN A 1 100 ? -5.691 -3.560 -15.502 1.00 79.38 100 GLN A CA 1
ATOM 804 C C . GLN A 1 100 ? -5.770 -3.352 -17.024 1.00 79.38 100 GLN A C 1
ATOM 806 O O . GLN A 1 100 ? -5.475 -4.264 -17.792 1.00 79.38 100 GLN A O 1
ATOM 811 N N . SER A 1 101 ? -6.043 -2.114 -17.447 1.00 81.56 101 SER A N 1
ATOM 812 C CA . SER A 1 101 ? -6.210 -1.721 -18.861 1.00 81.56 101 SER A CA 1
ATOM 813 C C . SER A 1 101 ? -7.448 -2.314 -19.543 1.00 81.56 101 SER A C 1
ATOM 815 O O . SER A 1 101 ? -7.502 -2.355 -20.771 1.00 81.56 101 SER A O 1
ATOM 817 N N . GLU A 1 102 ? -8.429 -2.780 -18.769 1.00 81.31 102 GLU A N 1
ATOM 818 C CA . GLU A 1 102 ? -9.715 -3.201 -19.312 1.00 81.31 102 GLU A CA 1
ATOM 819 C C . GLU A 1 102 ? -10.467 -2.012 -19.920 1.00 81.31 102 GLU A C 1
ATOM 821 O O . GLU A 1 102 ? -10.436 -0.894 -19.398 1.00 81.31 102 GLU A O 1
ATOM 826 N N . ASP A 1 103 ? -11.121 -2.249 -21.057 1.00 81.69 103 ASP A N 1
ATOM 827 C CA . ASP A 1 103 ? -11.977 -1.250 -21.687 1.00 81.69 103 ASP A CA 1
ATOM 828 C C . ASP A 1 103 ? -13.183 -0.994 -20.783 1.00 81.69 103 ASP A C 1
ATOM 830 O O . ASP A 1 103 ? -13.871 -1.931 -20.382 1.00 81.69 103 ASP A O 1
ATOM 834 N N . ILE A 1 104 ? -13.463 0.277 -20.493 1.00 79.69 104 ILE A N 1
ATOM 835 C CA . ILE A 1 104 ? -14.569 0.679 -19.624 1.00 79.69 104 ILE A CA 1
ATOM 836 C C . ILE A 1 104 ? -15.925 0.139 -20.096 1.00 79.69 104 ILE A C 1
ATO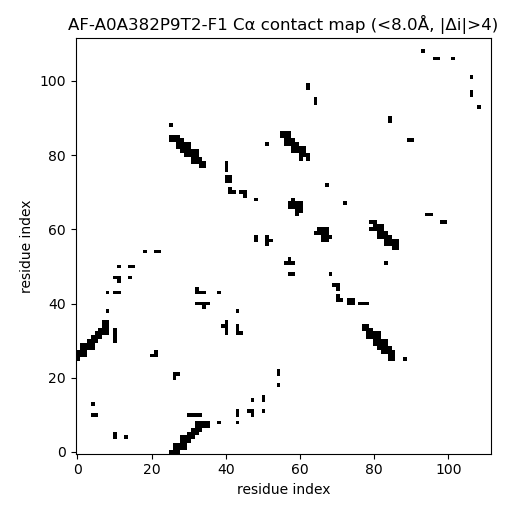M 838 O O . ILE A 1 104 ? -16.799 -0.120 -19.275 1.00 79.69 104 ILE A O 1
ATOM 842 N N . ASN A 1 105 ? -16.089 -0.083 -21.403 1.00 84.19 105 ASN A N 1
ATOM 843 C CA . ASN A 1 105 ? -17.314 -0.633 -21.979 1.00 84.19 105 ASN A CA 1
ATOM 844 C C . ASN A 1 105 ? -17.523 -2.118 -21.642 1.00 84.19 105 ASN A C 1
ATOM 846 O O . ASN A 1 105 ? -18.646 -2.609 -21.737 1.00 84.19 105 ASN A O 1
ATOM 850 N N . ASN A 1 106 ? -16.466 -2.828 -21.243 1.00 79.38 106 ASN A N 1
ATOM 851 C CA . ASN A 1 106 ? -16.528 -4.237 -20.858 1.00 79.38 106 ASN A CA 1
ATOM 852 C C . ASN A 1 106 ? -16.811 -4.430 -19.362 1.00 79.38 106 ASN A C 1
ATOM 854 O O . ASN A 1 106 ? -17.032 -5.557 -18.921 1.00 79.38 106 ASN A O 1
ATOM 858 N N . ILE A 1 107 ? -16.832 -3.348 -18.579 1.00 76.75 107 ILE A N 1
ATOM 859 C CA . ILE A 1 107 ? -16.990 -3.422 -17.131 1.00 76.75 107 ILE A CA 1
ATOM 860 C C . ILE A 1 107 ? -18.468 -3.229 -16.752 1.00 76.75 107 ILE A C 1
ATOM 862 O O . ILE A 1 107 ? -18.965 -2.107 -16.669 1.00 76.75 107 ILE A O 1
ATOM 866 N N . ASP A 1 108 ? -19.176 -4.325 -16.463 1.00 71.44 108 ASP A N 1
ATOM 867 C CA . ASP A 1 108 ? -20.553 -4.283 -15.938 1.00 71.44 108 ASP A CA 1
ATOM 868 C C . ASP A 1 108 ? -20.545 -4.160 -14.400 1.00 71.44 108 ASP A C 1
ATOM 870 O O . ASP A 1 108 ? -20.700 -5.143 -13.662 1.00 71.44 108 ASP A O 1
ATOM 874 N N . ILE A 1 109 ? -20.308 -2.942 -13.894 1.00 67.75 109 ILE A N 1
ATOM 875 C CA . ILE A 1 109 ? -20.431 -2.637 -12.460 1.00 67.75 109 ILE A CA 1
ATOM 876 C C . ILE A 1 109 ? -21.858 -2.174 -12.171 1.00 67.75 109 ILE A C 1
ATOM 878 O O . ILE A 1 109 ? -22.219 -1.018 -12.393 1.00 67.75 109 ILE A O 1
ATOM 882 N N . LYS A 1 110 ? -22.680 -3.066 -11.621 1.00 59.31 110 LYS A N 1
ATOM 883 C CA . LYS A 1 110 ? -23.971 -2.680 -11.042 1.00 59.31 110 LYS A CA 1
ATOM 884 C C . LYS A 1 110 ? -23.743 -2.166 -9.625 1.00 59.31 110 LYS A C 1
ATOM 886 O O . LYS A 1 110 ? -23.318 -2.926 -8.758 1.00 59.31 110 LYS A O 1
ATOM 891 N N . TYR A 1 111 ? -24.010 -0.883 -9.402 1.00 53.59 111 TYR A N 1
ATOM 892 C CA . TYR A 1 111 ? -24.092 -0.318 -8.058 1.00 53.59 111 TYR A CA 1
ATOM 893 C C . TYR A 1 111 ? -25.395 -0.811 -7.413 1.00 53.59 111 TYR A C 1
ATOM 895 O O . TYR A 1 111 ? -26.473 -0.517 -7.930 1.00 53.59 111 TYR A O 1
ATOM 903 N N . ASN A 1 112 ? -25.280 -1.593 -6.337 1.00 48.12 112 ASN A N 1
ATOM 904 C CA . ASN A 1 112 ? -26.403 -1.928 -5.455 1.00 48.12 112 ASN A CA 1
ATOM 905 C C . ASN A 1 112 ? -26.569 -0.853 -4.381 1.00 48.12 112 ASN A C 1
ATOM 907 O O . ASN A 1 112 ? -25.528 -0.411 -3.843 1.00 48.12 112 ASN A O 1
#

Organism: NCBI:txid408172

Foldseek 3Di:
DEAEADDAACSLVVLVVCLVVLPDAPYKYKYKQAADPVGDSLRSVVSVVVSCVVSQKWKAFQQQRDTDPHSVVCPPPRIGIIMIDHNPDDDDPQSNVDHVPDDPVPRPDDDD

InterPro domains:
  IPR029063 S-adenosyl-L-methionine-dependent methyltransferase superfamily [G3DSA:3.40.50.150] (1-74)
  IPR029063 S-adenosyl-L-methionine-dependent methyltransferase superfamily [SSF53335] (1-64)

Mean predicted aligned error: 4.53 Å

pLDDT: mean 90.03, std 8.59, range [48.12, 98.0]

Nearest PDB structures (foldseek):
  5lmv-assembly1_X  TM=4.468E-01  e=1.671E-01  Thermus thermophilus HB8
  2crq-assembly1_A  TM=4.719E-01  e=5.412E-01  Mus musculus
  1wyz-assembly1_A  TM=4.455E-01  e=3.905E-01  Bacteroides thetaiotaomicron VPI-5482
  1wyz-assembly1_C  TM=4.111E-01  e=6.582E-01  Bacteroides thetaiotaomicron VPI-5482

Sequence (112 aa):
DLVKIDVEGVEHSVLEGSSRIAKKLGTKFLVEVHSCDSLSIMENTEKILDWCKVNNFIAYYLREHIELIDSKIIAGRGRYHLLLIHKDDKYPDGLNKIHQSEDINNIDIKYN

Solvent-accessible surface area (backbone atoms only — not comparable to full-atom values): 6679 Å² total; per-residue (Å²): 88,81,44,80,45,80,46,91,47,50,52,52,60,54,52,64,73,36,51,74,58,63,71,40,86,72,37,31,37,39,34,43,49,30,42,43,100,90,38,52,42,45,62,45,41,46,52,43,51,52,50,21,66,77,68,48,34,42,43,26,34,53,80,77,65,40,77,57,87,55,45,73,83,56,62,92,49,68,62,51,49,34,41,36,35,41,66,89,56,76,80,66,83,70,56,82,71,55,56,80,90,57,58,75,90,75,57,88,79,80,86,128